Protein AF-A0A8C4YSE2-F1 (afdb_monomer)

Foldseek 3Di:
DDPDPDDDDPPPDDDPPPDDPQDPDLPDPPQDGDPCLLVLLLVLLVLLLVLLVLADPPQPVSVVVVVVSVVLNVLSVVCVVPPYQVVSCVVVVPGHSSVVSVVSVVSSVVSNVCSVVVPSDDDPDDDPPCPPDPPD

Secondary structure (DSSP, 8-state):
-----SS----------------S--SSTT-PPPSSHHHHHHHHHHHHHHHGGGS-TT-HHHHHHHHHHHHHHHHHHHTTT---HHHHHHHH-SS-HHHHHHHHHHHHHHHHHHHHH-TTSPPSSPPPTTTT----

Mean predicted aligned error: 10.64 Å

Structure (mmCIF, N/CA/C/O backbone):
data_AF-A0A8C4YSE2-F1
#
_entry.id   AF-A0A8C4YSE2-F1
#
loop_
_atom_site.group_PDB
_atom_site.id
_atom_site.type_symbol
_atom_site.label_atom_id
_atom_site.label_alt_id
_atom_site.label_comp_id
_atom_site.label_asym_id
_atom_site.label_entity_id
_atom_site.label_seq_id
_atom_site.pdbx_PDB_ins_code
_atom_site.Cartn_x
_atom_site.Cartn_y
_atom_site.Cartn_z
_atom_site.occupancy
_atom_site.B_iso_or_equiv
_atom_site.auth_seq_id
_atom_site.auth_comp_id
_atom_site.auth_asym_id
_atom_site.auth_atom_id
_atom_site.pdbx_PDB_model_num
ATOM 1 N N . MET A 1 1 ? -24.123 -47.399 21.109 1.00 42.50 1 MET A N 1
ATOM 2 C CA . MET A 1 1 ? -24.325 -46.416 20.019 1.00 42.50 1 MET A CA 1
ATOM 3 C C . MET A 1 1 ? -24.629 -45.075 20.659 1.00 42.50 1 MET A C 1
ATOM 5 O O . MET A 1 1 ? -25.309 -45.041 21.672 1.00 42.50 1 MET A O 1
ATOM 9 N N . ARG A 1 2 ? -23.963 -44.031 20.175 1.00 48.66 2 ARG A N 1
ATOM 10 C CA . ARG A 1 2 ? -23.553 -42.838 20.923 1.00 48.66 2 ARG A CA 1
ATOM 11 C C . ARG A 1 2 ? -24.734 -41.920 21.266 1.00 48.66 2 ARG A C 1
ATOM 13 O O . ARG A 1 2 ? -25.284 -41.274 20.385 1.00 48.66 2 ARG A O 1
ATOM 20 N N . ILE A 1 3 ? -25.064 -41.843 22.552 1.00 46.84 3 ILE A N 1
ATOM 21 C CA . ILE A 1 3 ? -25.900 -40.802 23.158 1.00 46.84 3 ILE A CA 1
ATOM 22 C C . ILE A 1 3 ? -24.942 -39.687 23.592 1.00 46.84 3 ILE A C 1
ATOM 24 O O . ILE A 1 3 ? -24.475 -39.737 24.713 1.00 46.84 3 ILE A O 1
ATOM 28 N N . PHE A 1 4 ? -24.552 -38.770 22.704 1.00 48.97 4 PHE A N 1
ATOM 29 C CA . PHE A 1 4 ? -23.823 -37.52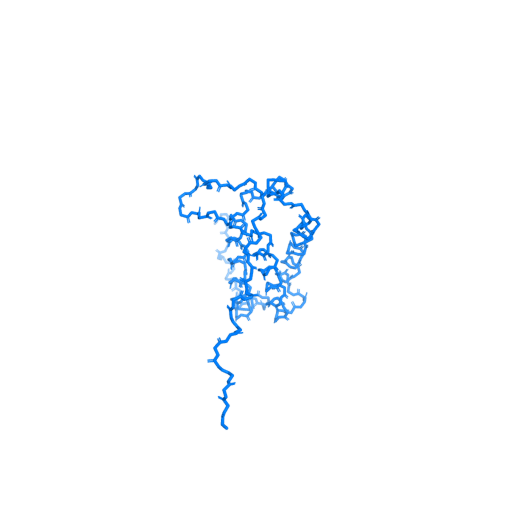6 23.041 1.00 48.97 4 PHE A CA 1
ATOM 30 C C . PHE A 1 4 ? -23.828 -36.598 21.819 1.00 48.97 4 PHE A C 1
ATOM 32 O O . PHE A 1 4 ? -22.810 -36.358 21.179 1.00 48.97 4 PHE A O 1
ATOM 39 N N . ALA A 1 5 ? -25.008 -36.126 21.435 1.00 52.75 5 ALA A N 1
ATOM 40 C CA . ALA A 1 5 ? -25.144 -35.124 20.386 1.00 52.75 5 ALA A CA 1
ATOM 41 C C . ALA A 1 5 ? -26.306 -34.206 20.746 1.00 52.75 5 ALA A C 1
ATOM 43 O O . ALA A 1 5 ? -27.339 -34.300 20.106 1.00 52.75 5 ALA A O 1
ATOM 44 N N . GLN A 1 6 ? -26.173 -33.424 21.828 1.00 48.38 6 GLN A N 1
ATOM 45 C CA . GLN A 1 6 ? -27.044 -32.268 22.083 1.00 48.38 6 GLN A CA 1
ATOM 46 C C . GLN A 1 6 ? -26.596 -31.403 23.286 1.00 48.38 6 GLN A C 1
ATOM 48 O O . GLN A 1 6 ? -27.448 -31.075 24.099 1.00 48.38 6 GLN A O 1
ATOM 53 N N . LEU A 1 7 ? -25.315 -31.033 23.476 1.00 41.75 7 LEU A N 1
ATOM 54 C CA . LEU A 1 7 ? -25.000 -29.971 24.463 1.00 41.75 7 LEU A CA 1
ATOM 55 C C . LEU A 1 7 ? -23.573 -29.384 24.390 1.00 41.75 7 LEU A C 1
ATOM 57 O O . LEU A 1 7 ? -22.850 -29.457 25.370 1.00 41.75 7 LEU A O 1
ATOM 61 N N . GLU A 1 8 ? -23.135 -28.781 23.277 1.00 47.59 8 GLU A N 1
ATOM 62 C CA . GLU A 1 8 ? -21.885 -27.985 23.320 1.00 47.59 8 GLU A CA 1
ATOM 63 C C . GLU A 1 8 ? -21.752 -26.957 22.180 1.00 47.59 8 GLU A C 1
ATOM 65 O O . GLU A 1 8 ? -20.824 -26.980 21.381 1.00 47.59 8 GLU A O 1
ATOM 70 N N . ALA A 1 9 ? -22.703 -26.023 22.078 1.00 40.62 9 ALA A N 1
ATOM 71 C CA . ALA A 1 9 ? -22.534 -24.838 21.221 1.00 40.62 9 ALA A CA 1
ATOM 72 C C . ALA A 1 9 ? -23.092 -23.541 21.837 1.00 40.62 9 ALA A C 1
ATOM 74 O O . ALA A 1 9 ? -23.295 -22.556 21.138 1.00 40.62 9 ALA A O 1
ATOM 75 N N . ALA A 1 10 ? -23.314 -23.516 23.156 1.00 39.84 10 ALA A N 1
ATOM 76 C CA . ALA A 1 10 ? -23.736 -22.320 23.893 1.00 39.84 10 ALA A CA 1
ATOM 77 C C . ALA A 1 10 ? -22.563 -21.621 24.615 1.00 39.84 10 ALA A C 1
ATOM 79 O O . ALA A 1 10 ? -22.773 -20.919 25.600 1.00 39.84 10 ALA A O 1
ATOM 80 N N . LEU A 1 11 ? -21.325 -21.820 24.139 1.00 38.97 11 LEU A N 1
ATOM 81 C CA . LEU A 1 11 ? -20.104 -21.284 24.756 1.00 38.97 11 LEU A CA 1
ATOM 82 C C . LEU A 1 11 ? -19.281 -20.366 23.833 1.00 38.97 11 LEU A C 1
ATOM 84 O O . LEU A 1 11 ? -18.088 -20.189 24.048 1.00 38.97 11 LEU A O 1
ATOM 88 N N . TYR A 1 12 ? -19.909 -19.719 22.848 1.00 41.31 12 TYR A N 1
ATOM 89 C CA . TYR A 1 12 ? -19.369 -18.475 22.277 1.00 41.31 12 TYR A CA 1
ATOM 90 C C . TYR A 1 12 ? -20.091 -17.296 22.918 1.00 41.31 12 TYR A C 1
ATOM 92 O O . TYR A 1 12 ? -20.961 -16.631 22.363 1.00 41.31 12 TYR A O 1
ATOM 100 N N . CYS A 1 13 ? -19.738 -17.165 24.190 1.00 32.34 13 CYS A N 1
ATOM 101 C CA . CYS A 1 13 ? -20.091 -16.133 25.133 1.00 32.34 13 CYS A CA 1
ATOM 102 C C . CYS A 1 13 ? -19.594 -14.760 24.641 1.00 32.34 13 CYS A C 1
ATOM 104 O O . CYS A 1 13 ? -18.407 -14.598 24.377 1.00 32.34 13 CYS A O 1
ATOM 106 N N . LEU A 1 14 ? -20.531 -13.806 24.584 1.00 35.91 14 LEU A N 1
ATOM 107 C CA . LEU A 1 14 ? -20.384 -12.344 24.651 1.00 35.91 14 LEU A CA 1
ATOM 108 C C . LEU A 1 14 ? -19.513 -11.638 23.589 1.00 35.91 14 LEU A C 1
ATOM 110 O O . LEU A 1 14 ? -18.286 -11.695 23.661 1.00 35.91 14 LEU A O 1
ATOM 114 N N . PRO A 1 15 ? -20.101 -10.801 22.703 1.00 41.09 15 PRO A N 1
ATOM 115 C CA . PRO A 1 15 ? -19.336 -9.689 22.164 1.00 41.09 15 PRO A CA 1
ATOM 116 C C . PRO A 1 15 ? -18.975 -8.771 23.337 1.00 41.09 15 PRO A C 1
ATOM 118 O O . PRO A 1 15 ? -19.841 -8.167 23.973 1.00 41.09 15 PRO A O 1
ATOM 121 N N . ALA A 1 16 ? -17.682 -8.705 23.650 1.00 43.66 16 ALA A N 1
ATOM 122 C CA . ALA A 1 16 ? -17.125 -7.683 24.516 1.00 43.66 16 ALA A CA 1
ATOM 123 C C . ALA A 1 16 ? -17.431 -6.319 23.884 1.00 43.66 16 ALA A C 1
ATOM 125 O O . ALA A 1 16 ? -16.778 -5.899 22.930 1.00 43.66 16 ALA A O 1
ATOM 126 N N . ALA A 1 17 ? -18.462 -5.645 24.389 1.00 44.06 17 ALA A N 1
ATOM 127 C CA . ALA A 1 17 ? -18.745 -4.261 24.059 1.00 44.06 17 ALA A CA 1
ATOM 128 C C . ALA A 1 17 ? -17.613 -3.399 24.636 1.00 44.06 17 ALA A C 1
ATOM 130 O O . ALA A 1 17 ? -17.652 -2.978 25.792 1.00 44.06 17 ALA A O 1
ATOM 131 N N . MET A 1 18 ? -16.570 -3.177 23.836 1.00 45.72 18 MET A N 1
ATOM 132 C CA . MET A 1 18 ? -15.541 -2.193 24.139 1.00 45.72 18 MET A CA 1
ATOM 133 C C . MET A 1 18 ? -16.166 -0.811 23.970 1.00 45.72 18 MET A C 1
ATOM 135 O O . MET A 1 18 ? -16.419 -0.348 22.861 1.00 45.72 18 MET A O 1
ATOM 139 N N . ALA A 1 19 ? -16.457 -0.183 25.108 1.00 41.41 19 ALA A N 1
ATOM 140 C CA . ALA A 1 19 ? -16.987 1.164 25.229 1.00 41.41 19 ALA A CA 1
ATOM 141 C C . ALA A 1 19 ? -15.956 2.207 24.752 1.00 41.41 19 ALA A C 1
ATOM 143 O O . ALA A 1 19 ? -15.285 2.859 25.548 1.00 41.41 19 ALA A O 1
ATOM 144 N N . GLY A 1 20 ? -15.822 2.350 23.436 1.00 51.50 20 GLY A N 1
ATOM 145 C CA . GLY A 1 20 ? -15.354 3.570 22.785 1.00 51.50 20 GLY A CA 1
ATOM 146 C C . GLY A 1 20 ? -16.565 4.390 22.344 1.00 51.50 20 GLY A C 1
ATOM 147 O O . GLY A 1 20 ? -17.627 3.830 22.070 1.00 51.50 20 GLY A O 1
ATOM 148 N N . ALA A 1 21 ? -16.449 5.716 22.292 1.00 55.66 21 ALA A N 1
ATOM 149 C CA . ALA A 1 21 ? -17.501 6.550 21.723 1.00 55.66 21 ALA A CA 1
ATOM 150 C C . ALA A 1 21 ? -17.738 6.134 20.258 1.00 55.66 21 ALA A C 1
ATOM 152 O O . ALA A 1 21 ? -16.925 6.434 19.387 1.00 55.66 21 ALA A O 1
ATOM 153 N N . LEU A 1 22 ? -18.828 5.406 19.997 1.00 63.50 22 LEU A N 1
ATOM 154 C CA . LEU A 1 22 ? -19.183 4.964 18.651 1.00 63.50 22 LEU A CA 1
ATOM 155 C C . LEU A 1 22 ? -19.546 6.190 17.813 1.00 63.50 22 LEU A C 1
ATOM 157 O O . LEU A 1 22 ? -20.509 6.910 18.101 1.00 63.50 22 LEU A O 1
ATOM 161 N N . LYS A 1 23 ? -18.751 6.435 16.775 1.00 71.31 23 LYS A N 1
ATOM 162 C CA . LYS A 1 23 ? -19.001 7.473 15.778 1.00 71.31 23 LYS A CA 1
ATOM 163 C C . LYS A 1 23 ? -20.354 7.179 15.117 1.00 71.31 23 LYS A C 1
ATOM 165 O O . LYS A 1 23 ? -20.577 6.086 14.613 1.00 71.31 23 LYS A O 1
ATOM 170 N N . LYS A 1 24 ? -21.295 8.130 15.165 1.00 78.44 24 LYS A N 1
ATOM 171 C CA . LYS A 1 24 ? -22.660 7.922 14.631 1.00 78.44 24 LYS A CA 1
ATOM 172 C C . LYS A 1 24 ? -22.709 7.972 13.103 1.00 78.44 24 LYS A C 1
ATOM 174 O O . LYS A 1 24 ? -23.551 7.331 12.489 1.00 78.44 24 LYS A O 1
ATOM 179 N N . THR A 1 25 ? -21.848 8.786 12.504 1.00 81.94 25 THR A N 1
ATOM 180 C CA . THR A 1 25 ? -21.719 8.980 11.058 1.00 81.94 25 THR A CA 1
ATOM 181 C C . THR A 1 25 ? -20.342 9.565 10.760 1.00 81.94 25 THR A C 1
ATOM 183 O O . THR A 1 25 ? -19.776 10.274 11.594 1.00 81.94 25 THR A O 1
ATOM 186 N N . THR A 1 26 ? -19.807 9.273 9.580 1.00 82.69 26 THR A N 1
ATOM 187 C CA . THR A 1 26 ? -18.579 9.877 9.040 1.00 82.69 26 THR A CA 1
ATOM 188 C C . THR A 1 26 ? -18.830 11.257 8.423 1.00 82.69 26 THR A C 1
ATOM 190 O O . THR A 1 26 ? -17.892 11.984 8.113 1.00 82.69 26 THR A O 1
ATOM 193 N N . GLY A 1 27 ? -20.095 11.639 8.205 1.00 86.12 27 GLY A N 1
ATOM 194 C CA . GLY A 1 27 ? -20.452 12.877 7.505 1.00 86.12 27 GLY A CA 1
ATOM 195 C C . GLY A 1 27 ? -20.131 12.869 6.004 1.00 86.12 27 GLY A C 1
ATOM 196 O O . GLY A 1 27 ? -20.370 13.871 5.335 1.00 86.12 27 GLY A O 1
ATOM 197 N N . LEU A 1 28 ? -19.634 11.748 5.469 1.00 87.25 28 LEU A N 1
ATOM 198 C CA . LEU A 1 28 ? -19.312 11.555 4.058 1.00 87.25 28 LEU A CA 1
ATOM 199 C C . LEU A 1 28 ? -20.284 10.549 3.434 1.00 87.25 28 LEU A C 1
ATOM 201 O O . LEU A 1 28 ? -20.560 9.484 3.989 1.00 87.25 28 LEU A O 1
ATOM 205 N N . VAL A 1 29 ? -20.823 10.886 2.262 1.00 86.69 29 VAL A N 1
ATOM 206 C CA . VAL A 1 29 ? -21.764 10.013 1.549 1.00 86.69 29 VAL A CA 1
ATOM 207 C C . VAL A 1 29 ? -21.034 8.765 1.054 1.00 86.69 29 VAL A C 1
ATOM 209 O O . VAL A 1 29 ? -19.976 8.863 0.443 1.00 86.69 29 VAL A O 1
ATOM 212 N N . GLY A 1 30 ? -21.616 7.590 1.300 1.00 87.56 30 GLY A N 1
ATOM 213 C CA . GLY A 1 30 ? -21.057 6.309 0.857 1.00 87.56 30 GLY A CA 1
ATOM 214 C C . GLY A 1 30 ? -19.924 5.756 1.730 1.00 87.56 30 GLY A C 1
ATOM 215 O O . GLY A 1 30 ? -19.427 4.676 1.426 1.00 87.56 30 GLY A O 1
ATOM 216 N N . LEU A 1 31 ? -19.548 6.439 2.820 1.00 88.81 31 LEU A N 1
ATOM 217 C CA . LEU A 1 31 ? -18.519 5.980 3.756 1.00 88.81 31 LEU A CA 1
ATOM 218 C C . LEU A 1 31 ? -19.144 5.513 5.076 1.00 88.81 31 LEU A C 1
ATOM 220 O O . LEU A 1 31 ? -19.481 6.322 5.942 1.00 88.81 31 LEU A O 1
ATOM 224 N N . ALA A 1 32 ? -19.307 4.200 5.230 1.00 87.88 32 ALA A N 1
ATOM 225 C CA . ALA A 1 32 ? -19.826 3.610 6.461 1.00 87.88 32 ALA A CA 1
ATOM 226 C C . ALA A 1 32 ? -18.803 3.703 7.607 1.00 87.88 32 ALA A C 1
ATOM 228 O O . ALA A 1 32 ? -17.599 3.612 7.379 1.00 87.88 32 ALA A O 1
ATOM 229 N N . VAL A 1 33 ? -19.293 3.859 8.840 1.00 87.31 33 VAL A N 1
ATOM 230 C CA . VAL A 1 33 ? -18.450 3.865 10.045 1.00 87.31 33 VAL A CA 1
ATOM 231 C C . VAL A 1 33 ? -17.862 2.471 10.265 1.00 87.31 33 VAL A C 1
ATOM 233 O O . VAL A 1 33 ? -18.584 1.475 10.209 1.00 87.31 33 VAL A O 1
ATOM 236 N N . ALA A 1 34 ? -16.562 2.402 10.550 1.00 85.69 34 ALA A N 1
ATOM 237 C CA . ALA A 1 34 ? -15.892 1.146 10.862 1.00 85.69 34 ALA A CA 1
ATOM 238 C C . ALA A 1 34 ? -16.022 0.809 12.358 1.00 85.69 34 ALA A C 1
ATOM 240 O O . ALA A 1 34 ? -15.668 1.616 13.212 1.00 85.69 34 ALA A O 1
ATOM 241 N N . GLU A 1 35 ? -16.476 -0.406 12.685 1.00 82.50 35 GLU A N 1
ATOM 242 C CA . GLU A 1 35 ? -16.628 -0.847 14.084 1.00 82.50 35 GLU A CA 1
ATOM 243 C C . GLU A 1 35 ? -15.280 -1.080 14.783 1.00 82.50 35 GLU A C 1
ATOM 245 O O . GLU A 1 35 ? -15.088 -0.671 15.923 1.00 82.50 35 GLU A O 1
ATOM 250 N N . ASN A 1 36 ? -14.329 -1.725 14.096 1.00 86.06 36 ASN A N 1
ATOM 251 C CA . ASN A 1 36 ? -13.017 -2.093 14.642 1.00 86.06 36 ASN A CA 1
ATOM 252 C C . ASN A 1 36 ? -11.875 -1.644 13.708 1.00 86.06 36 ASN A C 1
ATOM 254 O O . ASN A 1 36 ? -11.188 -2.483 13.113 1.00 86.06 36 ASN A O 1
ATOM 258 N N . PRO A 1 37 ? -11.652 -0.325 13.548 1.00 87.44 37 PRO A N 1
ATOM 259 C CA . PRO A 1 37 ? -10.728 0.203 12.545 1.00 87.44 37 PRO A CA 1
ATOM 260 C C . PRO A 1 37 ? -9.267 -0.207 12.784 1.00 87.44 37 PRO A C 1
ATOM 262 O O . PRO A 1 37 ? -8.534 -0.452 11.828 1.00 87.44 37 PRO A O 1
ATOM 265 N N . HIS A 1 38 ? -8.837 -0.341 14.044 1.00 88.56 38 HIS A N 1
ATOM 266 C CA . HIS A 1 38 ? -7.454 -0.710 14.381 1.00 88.56 38 HIS A CA 1
ATOM 267 C C . HIS A 1 38 ? -7.110 -2.126 13.902 1.00 88.56 38 HIS A C 1
ATOM 269 O O . HIS A 1 38 ? -6.065 -2.343 13.284 1.00 88.56 38 HIS A O 1
ATOM 275 N N . GLU A 1 39 ? -8.004 -3.083 14.160 1.00 89.19 39 GLU A N 1
ATOM 276 C CA . GLU A 1 39 ? -7.808 -4.472 13.747 1.00 89.19 39 GLU A CA 1
ATOM 277 C C . GLU A 1 39 ? -7.861 -4.604 12.227 1.00 89.19 39 GLU A C 1
ATOM 279 O O . GLU A 1 39 ? -7.010 -5.261 11.625 1.00 89.19 39 GLU A O 1
ATOM 284 N N . HIS A 1 40 ? -8.804 -3.902 11.596 1.00 91.50 40 HIS A N 1
ATOM 285 C CA . HIS A 1 40 ? -8.921 -3.871 10.145 1.00 91.50 40 HIS A CA 1
ATOM 286 C C . HIS A 1 40 ? -7.620 -3.360 9.497 1.00 91.50 40 HIS A C 1
ATOM 288 O O . HIS A 1 40 ? -7.045 -4.031 8.636 1.00 91.50 40 HIS A O 1
ATOM 294 N N . LEU A 1 41 ? -7.095 -2.219 9.955 1.00 92.62 41 LEU A N 1
ATOM 295 C CA . LEU A 1 41 ? -5.841 -1.656 9.446 1.00 92.62 41 LEU A CA 1
ATOM 296 C C . LEU A 1 41 ? -4.645 -2.581 9.677 1.00 92.62 41 LEU A C 1
ATOM 298 O O . LEU A 1 41 ? -3.799 -2.724 8.795 1.00 92.62 41 LEU A O 1
ATOM 302 N N . ARG A 1 42 ? -4.575 -3.259 10.829 1.00 92.69 42 ARG A N 1
ATOM 303 C CA . ARG A 1 42 ? -3.519 -4.241 11.110 1.00 92.69 42 ARG A CA 1
ATOM 304 C C . ARG A 1 42 ? -3.530 -5.388 10.099 1.00 92.69 42 ARG A C 1
ATOM 306 O O . ARG A 1 42 ? -2.474 -5.771 9.587 1.00 92.69 42 ARG A O 1
ATOM 313 N N . ILE A 1 43 ? -4.709 -5.908 9.775 1.00 94.44 43 ILE A N 1
ATOM 314 C CA . ILE A 1 43 ? -4.871 -6.965 8.772 1.00 94.44 43 ILE A CA 1
ATOM 315 C C . ILE A 1 43 ? -4.497 -6.453 7.373 1.00 94.44 43 ILE A C 1
ATOM 317 O O . ILE A 1 43 ? -3.823 -7.158 6.624 1.00 94.44 43 ILE A O 1
ATOM 321 N N . LEU A 1 44 ? -4.889 -5.231 7.003 1.00 96.00 44 LEU A N 1
ATOM 322 C 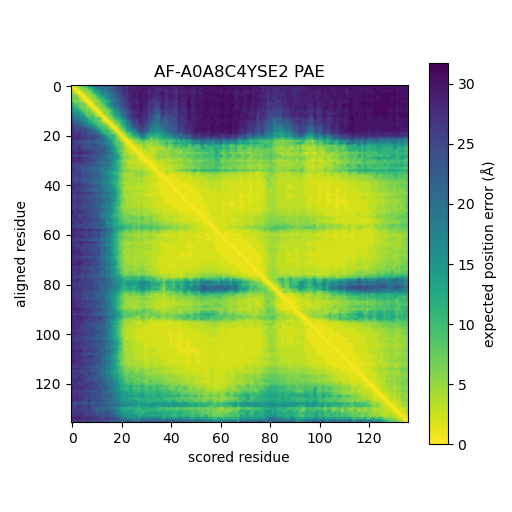CA . LEU A 1 44 ? -4.548 -4.671 5.692 1.00 96.00 44 LEU A CA 1
ATOM 323 C C . LEU A 1 44 ? -3.045 -4.435 5.540 1.00 96.00 44 LEU A C 1
ATOM 325 O O . LEU A 1 44 ? -2.458 -4.906 4.570 1.00 96.00 44 LEU A O 1
ATOM 329 N N . TYR A 1 45 ? -2.394 -3.788 6.507 1.00 96.25 45 TYR A N 1
ATOM 330 C CA . TYR A 1 45 ? -0.958 -3.515 6.422 1.00 96.25 45 TYR A CA 1
ATOM 331 C C . TYR A 1 45 ? -0.115 -4.792 6.394 1.00 96.25 45 TYR A C 1
ATOM 333 O O . TYR A 1 45 ? 0.843 -4.873 5.628 1.00 96.25 45 TYR A O 1
ATOM 341 N N . THR A 1 46 ? -0.491 -5.825 7.154 1.00 96.50 46 THR A N 1
ATOM 342 C CA . THR A 1 46 ? 0.194 -7.128 7.080 1.00 96.50 46 THR A CA 1
ATOM 343 C C . THR A 1 46 ? 0.030 -7.789 5.711 1.00 96.50 46 THR A C 1
ATOM 345 O O . THR A 1 46 ? 1.008 -8.299 5.165 1.00 96.50 46 THR A O 1
ATOM 348 N N . LYS A 1 47 ? -1.163 -7.717 5.105 1.00 97.25 47 LYS A N 1
ATOM 349 C CA . LYS A 1 47 ? -1.398 -8.195 3.732 1.00 97.25 47 LYS A CA 1
ATOM 350 C C . LYS A 1 47 ? -0.604 -7.404 2.690 1.00 97.25 47 LYS A C 1
ATOM 352 O O . LYS A 1 47 ? -0.089 -8.014 1.757 1.00 97.25 47 LYS A O 1
ATOM 357 N N . ILE A 1 48 ? -0.487 -6.083 2.841 1.00 97.12 48 ILE A N 1
ATOM 358 C CA . ILE A 1 48 ? 0.307 -5.237 1.935 1.00 97.12 48 ILE A CA 1
ATOM 359 C C . ILE A 1 48 ? 1.783 -5.629 2.020 1.00 97.12 48 ILE A C 1
ATOM 361 O O . ILE A 1 48 ? 2.393 -5.914 0.995 1.00 97.12 48 ILE A O 1
ATOM 365 N N . LEU A 1 49 ? 2.346 -5.733 3.229 1.00 96.62 49 LEU A N 1
ATOM 366 C CA . LEU A 1 49 ? 3.743 -6.145 3.421 1.00 96.62 49 LEU A CA 1
ATOM 367 C C . LEU A 1 49 ? 4.035 -7.547 2.865 1.00 96.62 49 LEU A C 1
ATOM 369 O O . LEU A 1 49 ? 5.146 -7.790 2.394 1.00 96.62 49 LEU A O 1
ATOM 373 N N . ALA A 1 50 ? 3.053 -8.453 2.904 1.00 96.94 50 ALA A N 1
ATOM 374 C CA . ALA A 1 50 ? 3.153 -9.764 2.271 1.00 96.94 50 ALA A CA 1
ATOM 375 C C . ALA A 1 50 ? 3.152 -9.660 0.736 1.00 96.94 50 ALA A C 1
ATOM 377 O O . ALA A 1 50 ? 4.021 -10.242 0.099 1.00 96.94 50 ALA A O 1
ATOM 378 N N . ALA A 1 51 ? 2.243 -8.876 0.147 1.00 95.25 51 ALA A N 1
ATOM 379 C CA . ALA A 1 51 ? 2.184 -8.667 -1.305 1.00 95.25 51 ALA A CA 1
ATOM 380 C C . ALA A 1 51 ? 3.449 -7.986 -1.860 1.00 95.25 51 ALA A C 1
ATOM 382 O O . ALA A 1 51 ? 3.887 -8.287 -2.966 1.00 95.25 51 ALA A O 1
ATOM 383 N N . LEU A 1 52 ? 4.077 -7.099 -1.083 1.00 95.50 52 LEU A N 1
ATOM 384 C CA . LEU A 1 52 ? 5.337 -6.456 -1.467 1.00 95.50 52 LEU A CA 1
ATOM 385 C C . LEU A 1 52 ? 6.530 -7.427 -1.505 1.00 95.50 52 LEU A C 1
ATOM 387 O O . LEU A 1 52 ? 7.555 -7.080 -2.088 1.00 95.50 52 LEU A O 1
ATOM 391 N N . GLN A 1 53 ? 6.429 -8.634 -0.927 1.00 95.19 53 GLN A N 1
ATOM 392 C CA . GLN A 1 53 ? 7.516 -9.619 -1.007 1.00 95.19 53 GLN A CA 1
ATOM 393 C C . GLN A 1 53 ? 7.750 -10.135 -2.429 1.00 95.19 53 GLN A C 1
ATOM 395 O O . GLN A 1 53 ? 8.889 -10.477 -2.744 1.00 95.19 53 GLN A O 1
ATOM 400 N N . ASP A 1 54 ? 6.718 -10.123 -3.277 1.00 93.56 54 ASP A N 1
ATOM 401 C CA . ASP A 1 54 ? 6.791 -10.568 -4.675 1.00 93.56 54 ASP A CA 1
ATOM 402 C C . ASP A 1 54 ? 7.524 -9.560 -5.585 1.00 93.56 54 ASP A C 1
ATOM 404 O O . ASP A 1 54 ? 7.937 -9.893 -6.696 1.00 93.56 54 ASP A O 1
ATOM 408 N N . ILE A 1 55 ? 7.700 -8.318 -5.122 1.00 94.75 55 ILE A N 1
ATOM 409 C CA . ILE A 1 55 ? 8.362 -7.222 -5.844 1.00 94.75 55 ILE A CA 1
ATOM 410 C C . ILE A 1 55 ? 9.845 -7.191 -5.446 1.00 94.75 55 ILE A C 1
ATOM 412 O O . ILE A 1 55 ? 10.149 -7.363 -4.267 1.00 94.75 55 ILE A O 1
ATOM 416 N N . PRO A 1 56 ? 10.810 -6.957 -6.349 1.00 96.06 56 PRO A N 1
ATOM 417 C CA . PRO A 1 56 ? 12.223 -6.973 -5.976 1.00 96.06 56 PRO A CA 1
ATOM 418 C C . PRO A 1 56 ? 12.610 -5.76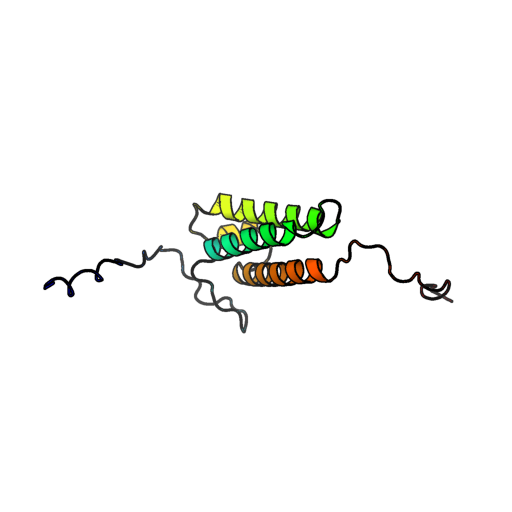1 -5.096 1.00 96.06 56 PRO A C 1
ATOM 420 O O . PRO A 1 56 ? 11.972 -4.708 -5.129 1.00 96.06 56 PRO A O 1
ATOM 423 N N . LYS A 1 57 ? 13.622 -5.930 -4.229 1.00 94.81 57 LYS A N 1
ATOM 424 C CA . LYS A 1 57 ? 13.998 -4.961 -3.164 1.00 94.81 57 LYS A CA 1
ATOM 425 C C . LYS A 1 57 ? 14.608 -3.656 -3.680 1.00 94.81 57 LYS A C 1
ATOM 427 O O . LYS A 1 57 ? 14.618 -2.660 -2.964 1.00 94.81 57 LYS A O 1
ATOM 432 N N . ASP A 1 58 ? 15.156 -3.688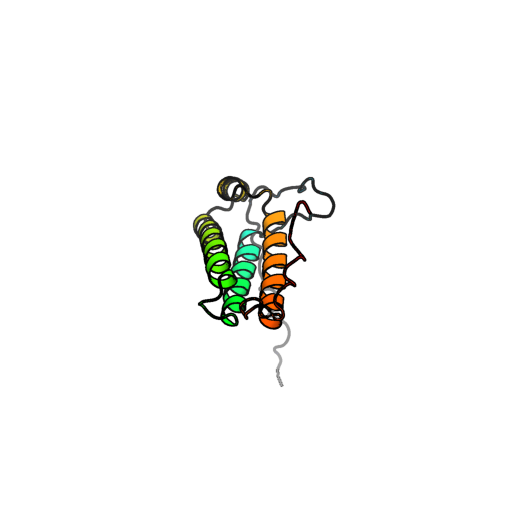 -4.882 1.00 93.69 58 ASP A N 1
ATOM 433 C CA . ASP A 1 58 ? 15.735 -2.550 -5.591 1.00 93.69 58 ASP A CA 1
ATOM 434 C C . ASP A 1 58 ? 14.668 -1.651 -6.231 1.00 93.69 58 ASP A C 1
ATOM 436 O O . ASP A 1 58 ? 14.926 -0.468 -6.454 1.00 93.69 58 ASP A O 1
ATOM 440 N N . ALA A 1 59 ? 13.456 -2.169 -6.465 1.00 94.50 59 ALA A N 1
ATOM 441 C CA . ALA A 1 59 ? 12.359 -1.385 -7.012 1.00 94.50 59 ALA A CA 1
ATOM 442 C C . ALA A 1 59 ? 12.019 -0.199 -6.094 1.00 94.50 59 ALA A C 1
ATOM 444 O O . ALA A 1 59 ? 11.661 -0.366 -4.922 1.00 94.50 59 ALA A O 1
ATOM 445 N N . ALA A 1 60 ? 12.054 1.011 -6.660 1.00 95.19 60 ALA A N 1
ATOM 446 C CA . ALA A 1 60 ? 11.736 2.245 -5.944 1.00 95.19 60 ALA A CA 1
ATOM 447 C C . ALA A 1 60 ? 10.360 2.180 -5.258 1.00 95.19 60 ALA A C 1
ATOM 449 O O . ALA A 1 60 ? 10.239 2.554 -4.092 1.00 95.19 60 ALA A O 1
ATOM 450 N N . TYR A 1 61 ? 9.348 1.636 -5.947 1.00 95.75 61 TYR A N 1
ATOM 451 C CA . TYR A 1 61 ? 8.001 1.460 -5.395 1.00 95.75 61 TYR A CA 1
ATOM 452 C C . TYR A 1 61 ? 8.019 0.657 -4.089 1.00 95.75 61 TYR A C 1
ATOM 454 O O . TYR A 1 61 ? 7.515 1.132 -3.076 1.00 95.75 61 TYR A O 1
ATOM 462 N N . ARG A 1 62 ? 8.681 -0.510 -4.067 1.00 96.75 62 ARG A N 1
ATOM 463 C CA . ARG A 1 62 ? 8.761 -1.348 -2.863 1.00 96.75 62 ARG A CA 1
ATOM 464 C C . ARG A 1 62 ? 9.396 -0.591 -1.701 1.00 96.75 62 ARG A C 1
ATOM 466 O O . ARG A 1 62 ? 8.827 -0.575 -0.615 1.00 96.75 62 ARG A O 1
ATOM 473 N N . LYS A 1 63 ? 10.530 0.075 -1.934 1.00 96.31 63 LYS A N 1
ATOM 474 C CA . LYS A 1 63 ? 11.259 0.815 -0.893 1.00 96.31 63 LYS A CA 1
ATOM 475 C C . LYS A 1 63 ? 10.391 1.885 -0.224 1.00 96.31 63 LYS A C 1
ATOM 477 O O . LYS A 1 63 ? 10.341 1.957 1.004 1.00 96.31 63 LYS A O 1
ATOM 482 N N . TYR A 1 64 ? 9.710 2.712 -1.017 1.00 96.75 64 TYR A N 1
ATOM 483 C CA . TYR A 1 64 ? 8.903 3.810 -0.482 1.00 96.75 64 TYR A CA 1
ATOM 484 C C . TYR A 1 64 ? 7.591 3.321 0.134 1.00 96.75 64 TYR A C 1
ATOM 486 O O . TYR A 1 64 ? 7.221 3.779 1.216 1.00 96.75 64 TYR A O 1
ATOM 494 N N . THR A 1 65 ? 6.919 2.350 -0.488 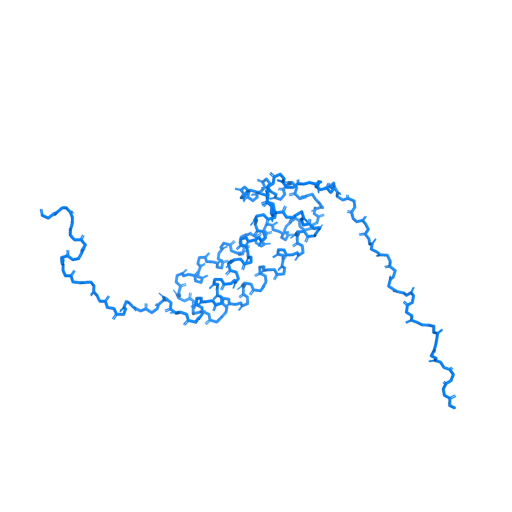1.00 96.38 65 THR A N 1
ATOM 495 C CA . THR A 1 65 ? 5.680 1.791 0.062 1.00 96.38 65 THR A CA 1
ATOM 496 C C . THR A 1 65 ? 5.942 1.043 1.368 1.00 96.38 65 THR A C 1
ATOM 498 O O . THR A 1 65 ? 5.200 1.240 2.329 1.00 96.38 65 THR A O 1
ATOM 501 N N . GLU A 1 66 ? 7.023 0.258 1.474 1.00 96.25 66 GLU A N 1
ATOM 502 C CA . GLU A 1 66 ? 7.410 -0.387 2.737 1.00 96.25 66 GLU A CA 1
ATOM 503 C C . GLU A 1 66 ? 7.685 0.648 3.836 1.00 96.25 66 GLU A C 1
ATOM 505 O O . GLU A 1 66 ? 7.258 0.448 4.973 1.00 96.25 66 GLU A O 1
ATOM 510 N N . GLN A 1 67 ? 8.353 1.763 3.525 1.00 96.50 67 GLN A N 1
ATOM 511 C CA . GLN A 1 67 ? 8.603 2.828 4.499 1.00 96.50 67 GLN A CA 1
ATOM 512 C C . GLN A 1 67 ? 7.291 3.428 5.026 1.00 96.50 67 GLN A C 1
ATOM 514 O O . GLN A 1 67 ? 7.079 3.463 6.239 1.00 96.50 67 GLN A O 1
ATOM 519 N N . ILE A 1 68 ? 6.394 3.841 4.124 1.00 94.81 68 ILE A N 1
ATOM 520 C CA . ILE A 1 68 ? 5.114 4.472 4.478 1.00 94.81 68 ILE A CA 1
ATOM 521 C C . ILE A 1 68 ? 4.227 3.498 5.262 1.00 94.81 68 ILE A C 1
ATOM 523 O O . ILE A 1 68 ? 3.650 3.859 6.291 1.00 94.81 68 ILE A O 1
ATOM 527 N N . VAL A 1 69 ? 4.124 2.250 4.798 1.00 95.88 69 VAL A N 1
ATOM 528 C CA . VAL A 1 69 ? 3.309 1.219 5.449 1.00 95.88 69 VAL A CA 1
ATOM 529 C C . VAL A 1 69 ? 3.860 0.892 6.830 1.00 95.88 69 VAL A C 1
ATOM 531 O O . VAL A 1 69 ? 3.079 0.826 7.773 1.00 95.88 69 VAL A O 1
ATOM 534 N N . ASN A 1 70 ? 5.176 0.738 6.995 1.00 95.81 70 ASN A N 1
ATOM 535 C CA . ASN A 1 70 ? 5.766 0.462 8.306 1.00 95.81 70 ASN A CA 1
ATOM 536 C C . ASN A 1 70 ? 5.586 1.629 9.280 1.00 95.81 70 ASN A C 1
ATOM 538 O O . ASN A 1 70 ? 5.261 1.398 10.444 1.00 95.81 70 ASN A O 1
ATOM 542 N N . GLU A 1 71 ? 5.746 2.871 8.824 1.00 94.12 71 GLU A N 1
ATOM 543 C CA . GLU A 1 71 ? 5.502 4.058 9.644 1.00 94.12 71 GLU A CA 1
ATOM 544 C C . GLU A 1 71 ? 4.053 4.093 10.151 1.00 94.12 71 GLU A C 1
ATOM 546 O O . GLU A 1 71 ? 3.813 4.126 11.363 1.00 94.12 71 GLU A O 1
ATOM 551 N N . ARG A 1 72 ? 3.080 3.977 9.239 1.00 92.25 72 ARG A N 1
ATOM 552 C CA . ARG A 1 72 ? 1.650 3.951 9.585 1.00 92.25 72 ARG A CA 1
ATOM 553 C C . ARG A 1 72 ? 1.300 2.752 10.460 1.00 92.25 72 ARG A C 1
ATOM 555 O O . ARG A 1 72 ? 0.560 2.883 11.433 1.00 92.25 72 ARG A O 1
ATOM 562 N N . PHE A 1 73 ? 1.867 1.587 10.165 1.00 93.50 73 PHE A N 1
ATOM 563 C CA . PHE A 1 73 ? 1.626 0.374 10.933 1.00 93.50 73 PHE A CA 1
ATOM 564 C C . PHE A 1 73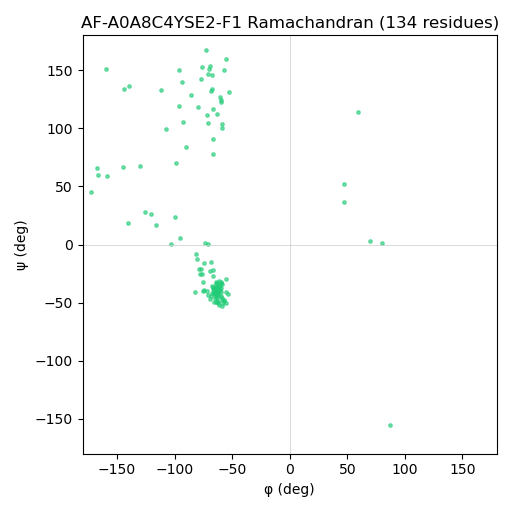 ? 2.167 0.483 12.360 1.00 93.50 73 PHE A C 1
ATOM 566 O O . PHE A 1 73 ? 1.507 0.050 13.304 1.00 93.50 73 PHE A O 1
ATOM 573 N N . ASN A 1 74 ? 3.325 1.117 12.546 1.00 92.06 74 ASN A N 1
ATOM 574 C CA . ASN A 1 74 ? 3.876 1.401 13.868 1.00 92.06 74 ASN A CA 1
ATOM 575 C C . ASN A 1 74 ? 2.993 2.387 14.641 1.00 92.06 74 ASN A C 1
ATOM 577 O O . ASN A 1 74 ? 2.740 2.173 15.827 1.00 92.06 74 ASN A O 1
ATOM 581 N N . MET A 1 75 ? 2.449 3.416 13.984 1.00 88.69 75 MET A N 1
ATOM 582 C CA . MET A 1 75 ? 1.477 4.316 14.616 1.00 88.69 75 MET A CA 1
ATOM 583 C C . MET A 1 75 ? 0.236 3.553 15.101 1.00 88.69 75 MET A C 1
ATOM 585 O O . MET A 1 75 ? -0.147 3.708 16.260 1.00 88.69 75 MET A O 1
ATOM 589 N N . VAL A 1 76 ? -0.324 2.661 14.276 1.00 87.94 76 VAL A N 1
ATOM 590 C CA . VAL A 1 76 ? -1.470 1.813 14.656 1.00 87.94 76 VAL A CA 1
ATOM 591 C C . VAL A 1 76 ? -1.118 0.869 15.814 1.00 87.94 76 VAL A C 1
ATOM 593 O O . VAL A 1 76 ? -1.889 0.755 16.765 1.00 87.94 76 VAL A O 1
ATOM 596 N N . LYS A 1 77 ? 0.066 0.238 15.800 1.00 86.88 77 LYS A N 1
ATOM 597 C CA . LYS A 1 77 ? 0.531 -0.645 16.888 1.00 86.88 77 LYS A CA 1
ATOM 598 C C . LYS A 1 77 ? 0.717 0.089 18.211 1.00 86.88 77 LYS A C 1
ATOM 600 O O . LYS A 1 77 ? 0.229 -0.375 19.234 1.00 86.88 77 LYS A O 1
ATOM 605 N N . THR A 1 78 ? 1.404 1.232 18.196 1.00 82.62 78 THR A N 1
ATOM 606 C CA . THR A 1 78 ? 1.659 2.020 19.419 1.00 82.62 78 THR A CA 1
ATOM 607 C C . THR A 1 78 ? 0.366 2.472 20.092 1.00 82.62 78 THR A C 1
ATOM 609 O O . THR A 1 78 ? 0.296 2.511 21.314 1.00 82.62 78 THR A O 1
ATOM 612 N N . ASN A 1 79 ? -0.672 2.737 19.298 1.00 70.31 79 ASN A N 1
ATOM 613 C CA . ASN A 1 79 ? -1.978 3.168 19.779 1.00 70.31 79 ASN A CA 1
ATOM 614 C C . ASN A 1 79 ? -2.977 2.006 19.937 1.00 70.31 79 ASN A C 1
ATOM 616 O O . ASN A 1 79 ? -4.134 2.249 20.251 1.00 70.31 79 ASN A O 1
ATOM 620 N N . SER A 1 80 ? -2.563 0.745 19.748 1.00 61.59 80 SER A N 1
ATOM 621 C CA . SER A 1 80 ? -3.460 -0.417 19.881 1.00 61.59 80 SER A CA 1
ATOM 622 C C . SER A 1 80 ? -3.950 -0.631 21.319 1.00 61.59 80 SER A C 1
ATOM 624 O O . SER A 1 80 ? -4.997 -1.238 21.519 1.00 61.59 80 SER A O 1
ATOM 626 N N . GLN A 1 81 ? -3.223 -0.107 22.313 1.00 60.03 81 GLN A N 1
ATOM 627 C CA . GLN A 1 81 ? -3.650 -0.083 23.715 1.00 60.03 81 GLN A CA 1
ATOM 628 C C . GLN A 1 81 ? -4.703 1.002 23.999 1.00 60.03 81 GLN A C 1
ATOM 630 O O . GLN A 1 81 ? -5.408 0.914 25.003 1.00 60.03 81 GLN A O 1
ATOM 635 N N . GLU A 1 82 ? -4.803 2.034 23.153 1.00 62.75 82 GLU A N 1
ATOM 636 C CA . GLU A 1 82 ? -5.747 3.131 23.342 1.00 62.75 82 GLU A CA 1
ATOM 637 C C . GLU A 1 82 ? -7.022 2.883 22.520 1.00 62.75 82 GLU A C 1
ATOM 639 O O . GLU A 1 82 ? -6.966 2.843 21.292 1.00 62.75 82 GLU A O 1
ATOM 644 N N . PRO A 1 83 ? -8.204 2.775 23.152 1.00 65.69 83 PRO A N 1
ATOM 645 C CA . PRO A 1 83 ? -9.464 2.566 22.436 1.00 65.69 83 PRO A CA 1
ATOM 646 C C . PRO A 1 83 ? -9.962 3.827 21.706 1.00 65.69 83 PRO A C 1
ATOM 648 O O . PRO A 1 83 ? -11.044 3.814 21.122 1.00 65.69 83 PRO A O 1
ATOM 651 N N . ASN A 1 84 ? -9.223 4.941 21.767 1.00 76.69 84 ASN A N 1
ATOM 652 C CA . ASN A 1 84 ? -9.671 6.214 21.218 1.00 76.69 84 ASN A CA 1
ATOM 653 C C . ASN A 1 84 ? -9.186 6.415 19.774 1.00 76.69 84 ASN A C 1
ATOM 655 O O . ASN A 1 84 ? -8.031 6.766 19.532 1.00 76.69 84 ASN A O 1
ATOM 659 N N . VAL A 1 85 ? -10.120 6.266 18.835 1.00 79.69 85 VAL A N 1
ATOM 660 C CA . VAL A 1 85 ? -9.919 6.481 17.395 1.00 79.69 85 VAL A CA 1
ATOM 661 C C . VAL A 1 85 ? -9.521 7.927 17.070 1.00 79.69 85 VAL A C 1
ATOM 663 O O . VAL A 1 85 ? -8.676 8.138 16.205 1.00 79.69 85 VAL A O 1
ATOM 666 N N . GLN A 1 86 ? -10.042 8.926 17.791 1.00 82.56 86 GLN A N 1
ATOM 667 C CA . GLN A 1 86 ? -9.790 10.345 17.484 1.00 82.56 86 GLN A CA 1
ATOM 668 C C . GLN A 1 86 ? -8.312 10.711 17.622 1.00 82.56 86 GLN A C 1
ATOM 670 O O . GLN A 1 86 ? -7.735 11.360 16.759 1.00 82.56 86 GLN A O 1
ATOM 675 N N . LYS A 1 87 ? -7.653 10.212 18.671 1.00 83.12 87 LYS A N 1
ATOM 676 C CA . LYS A 1 87 ? -6.216 10.444 18.860 1.00 83.12 87 LYS A CA 1
ATOM 677 C C . LYS A 1 87 ? -5.375 9.809 17.753 1.00 83.12 87 LYS A C 1
ATOM 679 O O . LYS A 1 87 ? -4.299 10.313 17.427 1.00 83.12 87 LYS A O 1
ATOM 684 N N . LEU A 1 88 ? -5.828 8.678 17.206 1.00 83.56 88 LEU A N 1
ATOM 685 C CA . LEU A 1 88 ? -5.164 8.046 16.073 1.00 83.56 88 LEU A CA 1
ATOM 686 C C . LEU A 1 88 ? -5.323 8.908 14.813 1.00 83.56 88 LEU A C 1
ATOM 688 O O . LEU A 1 88 ? -4.327 9.130 14.126 1.00 83.56 88 LEU A O 1
ATOM 692 N N . GLU A 1 89 ? -6.523 9.436 14.554 1.00 86.69 89 GLU A N 1
ATOM 693 C CA . GLU A 1 89 ? -6.791 10.379 13.456 1.00 86.69 89 GLU A CA 1
ATOM 694 C C . GLU A 1 89 ? -5.895 11.631 13.570 1.00 86.69 89 GLU A C 1
ATOM 696 O O . GLU A 1 89 ? -5.188 11.976 12.617 1.00 86.69 89 GLU A O 1
ATOM 701 N N . ASP A 1 90 ? -5.805 12.233 14.761 1.00 86.44 90 ASP A N 1
ATOM 702 C CA . ASP A 1 90 ? -4.972 13.416 15.033 1.00 86.44 90 ASP A CA 1
ATOM 703 C C . ASP A 1 90 ? -3.472 13.162 14.823 1.00 86.44 90 ASP A C 1
ATOM 705 O O . ASP A 1 90 ? -2.733 14.035 14.358 1.00 86.44 90 ASP A O 1
ATOM 709 N N . LYS A 1 91 ? -2.999 11.958 15.166 1.00 85.25 91 LYS A N 1
ATOM 710 C CA . LYS A 1 91 ? -1.597 11.561 14.982 1.00 85.25 91 LYS A CA 1
ATOM 711 C C . LYS A 1 91 ? -1.281 11.283 13.514 1.00 85.25 91 LYS A C 1
ATOM 713 O O . LYS A 1 91 ? -0.197 11.636 13.056 1.00 85.25 91 LYS A O 1
ATOM 718 N N . MET A 1 92 ? -2.211 10.660 12.787 1.00 82.75 92 MET A N 1
ATOM 719 C CA . MET A 1 92 ? -2.034 10.307 11.376 1.00 82.75 92 MET A CA 1
ATOM 720 C C . MET A 1 92 ? -2.214 11.496 10.427 1.00 82.75 92 MET A C 1
ATOM 722 O O . MET A 1 92 ? -1.669 11.460 9.324 1.00 82.75 92 MET A O 1
ATOM 726 N N . LYS A 1 93 ? -2.970 12.533 10.823 1.00 83.31 93 LYS A N 1
ATOM 727 C CA . LYS A 1 93 ? -3.214 13.762 10.038 1.00 83.31 93 LYS A CA 1
ATOM 728 C C . LYS A 1 93 ? -3.587 13.494 8.572 1.00 83.31 93 LYS A C 1
ATOM 730 O O . LYS A 1 93 ? -3.161 14.216 7.676 1.00 83.31 93 LYS A O 1
ATOM 735 N N . SER A 1 94 ? -4.352 12.429 8.332 1.00 81.19 94 SER A N 1
ATOM 736 C CA . SER A 1 94 ? -4.682 11.920 6.990 1.00 81.19 94 SER A CA 1
ATOM 737 C C . SER A 1 94 ? -6.195 11.790 6.766 1.00 81.19 94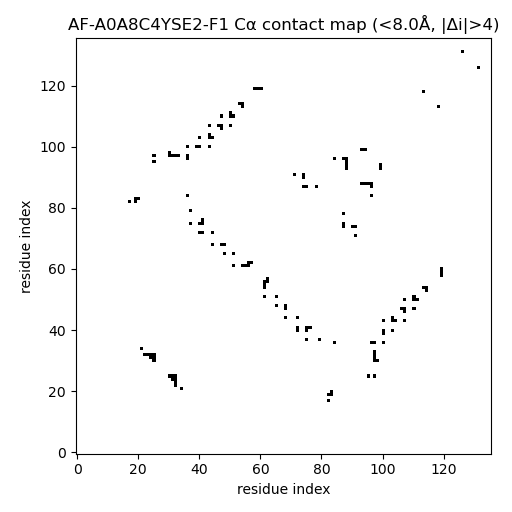 SER A C 1
ATOM 739 O O . SER A 1 94 ? -6.626 10.944 5.992 1.00 81.19 94 SER A O 1
ATOM 741 N N . GLY A 1 95 ? -7.000 12.607 7.452 1.00 87.12 95 GLY A N 1
ATOM 742 C CA . GLY A 1 95 ? -8.464 12.531 7.403 1.00 87.12 95 GLY A CA 1
ATOM 743 C C . GLY A 1 95 ? -9.045 11.546 8.418 1.00 87.12 95 GLY A C 1
ATOM 744 O O . GLY A 1 95 ? -8.432 11.288 9.458 1.00 87.12 95 GLY A O 1
ATOM 745 N N . GLN A 1 96 ? -10.242 11.029 8.127 1.00 90.25 96 GLN A N 1
ATOM 746 C CA . GLN A 1 96 ? -10.932 10.070 8.994 1.00 90.25 96 GLN A CA 1
ATOM 747 C C . GLN A 1 96 ? -10.333 8.667 8.872 1.00 90.25 96 GLN A C 1
ATOM 749 O O . GLN A 1 96 ? -9.814 8.283 7.821 1.00 90.25 96 GLN A O 1
ATOM 754 N N . ILE A 1 97 ? -10.449 7.858 9.928 1.00 90.19 97 ILE A N 1
ATOM 755 C CA . ILE A 1 97 ? -9.873 6.507 9.931 1.00 90.19 97 ILE A CA 1
ATOM 756 C C . ILE A 1 97 ? -10.471 5.608 8.839 1.00 90.19 97 ILE A C 1
ATOM 758 O O . ILE A 1 97 ? -9.782 4.751 8.288 1.00 90.19 97 ILE A O 1
ATOM 762 N N . GLU A 1 98 ? -11.737 5.826 8.486 1.00 91.06 98 GLU A N 1
ATOM 763 C CA . GLU A 1 98 ? -12.425 5.079 7.437 1.00 91.06 98 GLU A CA 1
ATOM 764 C C . GLU A 1 98 ? -11.852 5.364 6.039 1.00 91.06 98 GLU A C 1
ATOM 766 O O . GLU A 1 98 ? -11.712 4.448 5.229 1.00 91.06 98 GLU A O 1
ATOM 771 N N . GLU A 1 99 ? -11.433 6.602 5.767 1.00 91.62 99 GLU A N 1
ATOM 772 C CA . GLU A 1 99 ? -10.767 6.962 4.507 1.00 91.62 99 GLU A CA 1
ATOM 773 C C . GLU A 1 99 ? -9.397 6.280 4.399 1.00 91.62 99 GLU A C 1
ATOM 775 O O . GLU A 1 99 ? -9.019 5.775 3.341 1.00 91.62 99 GLU A O 1
ATOM 780 N N . VAL A 1 100 ? -8.677 6.190 5.521 1.00 93.19 100 VAL A N 1
ATOM 781 C CA . VAL A 1 100 ? -7.387 5.491 5.602 1.00 93.19 100 VAL A CA 1
ATOM 782 C C . VAL A 1 100 ? -7.547 3.991 5.337 1.00 93.19 100 VAL A C 1
ATOM 784 O O . VAL A 1 100 ? -6.683 3.393 4.692 1.00 93.19 100 VAL A O 1
ATOM 787 N N . ILE A 1 101 ? -8.643 3.374 5.794 1.00 93.25 101 ILE A N 1
ATOM 788 C CA . ILE A 1 101 ? -8.948 1.966 5.495 1.00 93.25 101 ILE A CA 1
ATOM 789 C C . ILE A 1 101 ? -9.122 1.775 3.986 1.00 93.25 101 ILE A C 1
ATOM 791 O O . ILE A 1 101 ? -8.447 0.924 3.408 1.00 93.25 101 ILE A O 1
ATOM 795 N N . ILE A 1 102 ? -9.934 2.610 3.332 1.00 94.25 102 ILE A N 1
ATOM 796 C CA . ILE A 1 102 ? -10.132 2.552 1.872 1.00 94.25 102 ILE A CA 1
ATOM 797 C C . ILE A 1 102 ? -8.818 2.787 1.123 1.00 94.25 102 ILE A C 1
ATOM 799 O O . ILE A 1 102 ? -8.532 2.121 0.121 1.00 94.25 102 ILE A O 1
ATOM 803 N N . GLN A 1 103 ? -7.984 3.709 1.608 1.00 94.69 103 GLN A N 1
ATOM 804 C CA . GLN A 1 103 ? -6.661 3.938 1.039 1.00 94.69 103 GLN A CA 1
ATOM 805 C C . GLN A 1 103 ? -5.791 2.677 1.141 1.00 94.69 103 GLN A C 1
ATO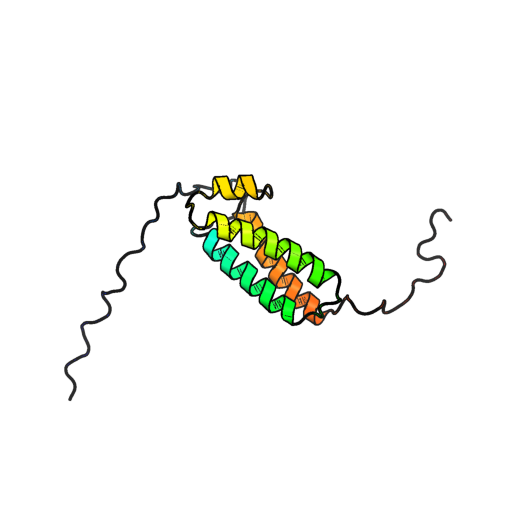M 807 O O . GLN A 1 103 ? -5.147 2.303 0.163 1.00 94.69 103 GLN A O 1
ATOM 812 N N . ALA A 1 104 ? -5.788 1.995 2.288 1.00 95.69 104 ALA A N 1
ATOM 813 C CA . ALA A 1 104 ? -5.033 0.760 2.478 1.00 95.69 104 ALA A CA 1
ATOM 814 C C . ALA A 1 104 ? -5.572 -0.399 1.613 1.00 95.69 104 ALA A C 1
ATOM 816 O O . ALA A 1 104 ? -4.786 -1.175 1.070 1.00 95.69 104 ALA A O 1
ATOM 817 N N . GLU A 1 105 ? -6.887 -0.509 1.415 1.00 96.56 105 GLU A N 1
ATOM 818 C CA . GLU A 1 105 ? -7.474 -1.480 0.478 1.00 96.56 105 GLU A CA 1
ATOM 819 C C . GLU A 1 105 ? -7.067 -1.200 -0.974 1.00 96.56 105 GLU A C 1
ATOM 821 O O . GLU A 1 105 ? -6.699 -2.116 -1.719 1.00 96.56 105 GLU A O 1
ATOM 826 N N . SER A 1 106 ? -7.085 0.075 -1.363 1.00 97.31 106 SER A N 1
ATOM 827 C CA . SER A 1 106 ? -6.654 0.526 -2.687 1.00 97.31 106 SER A CA 1
ATOM 828 C C . SER A 1 106 ? -5.169 0.246 -2.907 1.00 97.31 106 SER A C 1
ATOM 830 O O . SER A 1 106 ? -4.799 -0.261 -3.964 1.00 97.31 106 SER A O 1
ATOM 832 N N . GLU A 1 107 ? -4.334 0.487 -1.894 1.00 97.25 107 GLU A N 1
ATOM 833 C CA . GLU A 1 107 ? -2.901 0.185 -1.934 1.00 97.25 107 GLU A CA 1
ATOM 834 C C . GLU A 1 107 ? -2.645 -1.322 -2.042 1.00 97.25 107 GLU A C 1
ATOM 836 O O . GLU A 1 107 ? -1.805 -1.751 -2.825 1.00 97.25 107 GLU A O 1
ATOM 841 N N . LEU A 1 108 ? -3.404 -2.157 -1.326 1.00 97.31 108 LEU A N 1
ATOM 842 C CA . LEU A 1 108 ? -3.300 -3.613 -1.449 1.00 97.31 108 LEU A CA 1
ATOM 843 C C . LEU A 1 108 ? -3.662 -4.094 -2.863 1.00 97.31 108 LEU A C 1
ATOM 845 O O . LEU A 1 108 ? -3.003 -4.978 -3.415 1.00 97.31 108 LEU A O 1
ATOM 849 N N . SER A 1 109 ? -4.716 -3.522 -3.448 1.00 97.56 109 SER A N 1
ATOM 850 C CA . SER A 1 109 ? -5.117 -3.788 -4.832 1.00 97.56 109 SER A CA 1
ATOM 851 C C . SER A 1 109 ? -4.039 -3.336 -5.820 1.00 97.56 109 SER A C 1
ATOM 853 O O . SER A 1 109 ? -3.682 -4.090 -6.729 1.00 97.56 109 SER A O 1
ATOM 855 N N . LEU A 1 110 ? -3.466 -2.148 -5.609 1.00 97.00 110 LEU A N 1
ATOM 856 C CA . LEU A 1 110 ? -2.373 -1.613 -6.414 1.00 97.00 110 LEU A CA 1
ATOM 857 C C . LEU A 1 110 ? -1.129 -2.500 -6.325 1.00 97.00 110 LEU A C 1
ATOM 859 O O . LEU A 1 110 ? -0.639 -2.922 -7.365 1.00 97.00 110 LEU A O 1
ATOM 863 N N . ALA A 1 111 ? -0.670 -2.870 -5.129 1.00 96.19 111 ALA A N 1
ATOM 864 C CA . ALA A 1 111 ? 0.514 -3.708 -4.935 1.00 96.19 111 ALA A CA 1
ATOM 865 C C . ALA A 1 111 ? 0.413 -5.041 -5.700 1.00 96.19 111 ALA A C 1
ATOM 867 O O . ALA A 1 111 ? 1.362 -5.461 -6.362 1.00 96.19 111 ALA A O 1
ATOM 868 N N . ARG A 1 112 ? -0.770 -5.671 -5.696 1.00 96.00 112 ARG A N 1
ATOM 869 C CA . ARG A 1 112 ? -1.038 -6.894 -6.476 1.00 96.00 112 ARG A CA 1
ATOM 870 C C . ARG A 1 112 ? -0.964 -6.668 -7.986 1.00 96.00 112 ARG A C 1
ATOM 872 O O . ARG A 1 112 ? -0.495 -7.544 -8.706 1.00 96.00 112 ARG A O 1
ATOM 879 N N . LYS A 1 113 ? -1.426 -5.515 -8.476 1.00 96.56 113 LYS A N 1
ATOM 880 C CA . LYS A 1 113 ? -1.319 -5.143 -9.896 1.00 96.56 113 LYS A CA 1
ATOM 881 C C . LYS A 1 113 ? 0.116 -4.798 -10.280 1.00 96.56 113 LYS A C 1
ATOM 883 O O . LYS A 1 113 ? 0.577 -5.231 -11.327 1.00 96.56 113 LYS A O 1
ATOM 888 N N . MET A 1 114 ? 0.847 -4.104 -9.412 1.00 94.69 114 MET A N 1
ATOM 889 C CA . MET A 1 114 ? 2.257 -3.754 -9.611 1.00 94.69 114 MET A CA 1
ATOM 890 C C . MET A 1 114 ? 3.128 -5.002 -9.769 1.00 94.69 114 MET A C 1
ATOM 892 O O . MET A 1 114 ? 4.012 -5.015 -10.622 1.00 94.69 114 MET A O 1
ATOM 896 N N . ALA A 1 115 ? 2.827 -6.072 -9.024 1.00 92.94 115 ALA A N 1
ATOM 897 C CA . ALA A 1 115 ? 3.475 -7.371 -9.197 1.00 92.94 115 ALA A CA 1
ATOM 898 C C . ALA A 1 115 ? 3.302 -7.948 -10.619 1.00 92.94 115 ALA A C 1
ATOM 900 O O . ALA A 1 115 ? 4.211 -8.590 -11.141 1.00 92.94 115 ALA A O 1
ATOM 901 N N . GLN A 1 116 ? 2.156 -7.696 -11.262 1.00 93.88 116 GLN A N 1
ATOM 902 C CA . GLN A 1 116 ? 1.875 -8.139 -12.632 1.00 93.88 116 GLN A CA 1
ATOM 903 C C . GLN A 1 116 ? 2.476 -7.200 -13.683 1.00 93.88 116 GLN A C 1
ATOM 905 O O . GLN A 1 116 ? 3.002 -7.670 -14.686 1.00 93.88 116 GLN A O 1
ATOM 910 N N . TRP A 1 117 ? 2.395 -5.885 -13.462 1.00 94.44 117 TRP A N 1
ATOM 911 C CA . TRP A 1 117 ? 2.833 -4.864 -14.420 1.00 94.44 117 TRP A CA 1
ATOM 912 C C . TRP A 1 117 ? 4.347 -4.679 -14.486 1.00 94.44 117 TRP A C 1
ATOM 914 O O . TRP A 1 117 ? 4.838 -4.219 -15.508 1.00 94.44 117 TRP A O 1
ATOM 924 N N . LYS A 1 118 ? 5.071 -5.008 -13.408 1.00 93.44 118 LYS A N 1
ATOM 925 C CA . LYS A 1 118 ? 6.536 -4.889 -13.304 1.00 93.44 118 LYS A CA 1
ATOM 926 C C . LYS A 1 118 ? 7.107 -3.540 -13.784 1.00 93.44 118 LYS A C 1
ATOM 928 O O . LYS A 1 118 ? 8.064 -3.508 -14.551 1.00 93.44 118 LYS A O 1
ATOM 933 N N . PRO A 1 119 ? 6.597 -2.397 -13.294 1.00 93.19 119 PRO A N 1
ATOM 934 C CA . PRO A 1 119 ? 7.009 -1.072 -13.775 1.00 93.19 119 PRO A CA 1
ATOM 935 C C . PRO A 1 119 ? 8.433 -0.658 -13.369 1.00 93.19 119 PRO A C 1
ATOM 937 O O . PRO A 1 119 ? 8.854 0.456 -13.656 1.00 93.19 119 PRO A O 1
ATOM 940 N N . TRP A 1 120 ? 9.155 -1.507 -12.638 1.00 92.88 120 TRP A N 1
ATOM 941 C CA . TRP A 1 120 ? 10.574 -1.318 -12.332 1.00 92.88 120 TRP A CA 1
ATOM 942 C C . TRP A 1 120 ? 11.491 -1.772 -13.474 1.00 92.88 120 TRP A C 1
ATOM 944 O O . TRP A 1 120 ? 12.699 -1.556 -13.401 1.00 92.88 120 TRP A O 1
ATOM 954 N N . GLU A 1 121 ? 10.947 -2.423 -14.502 1.00 91.94 121 GLU A N 1
ATOM 955 C CA . GLU A 1 121 ? 11.686 -2.719 -15.724 1.00 91.94 121 GLU A CA 1
ATOM 956 C C . GLU A 1 121 ? 11.969 -1.420 -16.510 1.00 91.94 121 GLU A C 1
ATOM 958 O O . GLU A 1 121 ? 11.240 -0.433 -16.362 1.00 91.94 121 GLU A O 1
ATOM 963 N N . PRO A 1 122 ? 13.042 -1.376 -17.321 1.00 91.88 122 PRO A N 1
ATOM 964 C CA . PRO A 1 122 ? 13.334 -0.227 -18.172 1.00 91.88 122 PRO A CA 1
ATOM 965 C C . PRO A 1 122 ? 12.172 0.133 -19.105 1.00 91.88 122 PRO A C 1
ATOM 967 O O . PRO A 1 122 ? 11.311 -0.695 -19.405 1.00 91.88 122 PRO A O 1
ATOM 970 N N . LEU A 1 123 ? 12.179 1.376 -19.596 1.00 91.38 123 LEU A N 1
ATOM 971 C CA . LEU A 1 123 ? 11.200 1.853 -20.573 1.00 91.38 123 LEU A CA 1
ATOM 972 C C . LEU A 1 123 ? 11.138 0.907 -21.777 1.00 91.38 123 LEU A C 1
ATOM 974 O O . LEU A 1 123 ? 12.168 0.554 -22.347 1.00 91.38 123 LEU A O 1
ATOM 978 N N . VAL A 1 124 ? 9.918 0.527 -22.163 1.00 91.38 124 VAL A N 1
ATOM 979 C CA . VAL A 1 124 ? 9.682 -0.349 -23.320 1.00 91.38 124 VAL A CA 1
ATOM 980 C C . VAL A 1 124 ? 10.113 0.341 -24.617 1.00 91.38 124 VAL A C 1
ATOM 982 O O . VAL A 1 124 ? 10.700 -0.298 -25.485 1.00 91.38 124 VAL A O 1
ATOM 985 N N . GLU A 1 125 ? 9.855 1.646 -24.729 1.00 91.69 125 GLU A N 1
ATOM 986 C CA . GLU A 1 125 ? 10.210 2.469 -25.886 1.00 91.69 125 GLU A CA 1
ATOM 987 C C . GLU A 1 125 ? 10.715 3.839 -25.422 1.00 91.69 125 GLU A C 1
ATOM 989 O O . GLU A 1 125 ? 10.139 4.459 -24.521 1.00 91.69 125 GLU A O 1
ATOM 994 N N . GLU A 1 126 ? 11.798 4.315 -26.039 1.00 90.69 126 GLU A N 1
ATOM 995 C CA . GLU A 1 126 ? 12.260 5.689 -25.856 1.00 90.69 126 GLU A CA 1
ATOM 996 C C . GLU A 1 126 ? 11.391 6.654 -26.679 1.00 90.69 126 GLU A C 1
ATOM 998 O O . GLU A 1 126 ? 10.985 6.323 -27.798 1.00 90.69 126 GLU A O 1
ATOM 1003 N N . PRO A 1 127 ? 11.092 7.857 -26.158 1.00 91.50 127 PRO A N 1
ATOM 1004 C CA . PRO A 1 127 ? 10.307 8.832 -26.901 1.00 91.50 127 PRO A CA 1
ATOM 1005 C C . PRO A 1 127 ? 11.086 9.353 -28.125 1.00 91.50 127 PRO A C 1
ATOM 1007 O O . PRO A 1 127 ? 12.299 9.562 -28.032 1.00 91.50 127 PRO A O 1
ATOM 1010 N N . PRO A 1 128 ? 10.421 9.658 -29.257 1.00 91.88 128 PRO A N 1
ATOM 1011 C CA . PRO A 1 128 ? 11.028 10.407 -30.350 1.00 91.88 128 PRO A CA 1
ATOM 1012 C C . PRO A 1 128 ? 11.559 11.767 -29.880 1.00 91.88 128 PRO A C 1
ATOM 1014 O O . PRO A 1 128 ? 10.996 12.395 -28.980 1.00 91.88 128 PRO A O 1
ATOM 1017 N N . THR A 1 129 ? 12.610 12.255 -30.539 1.00 86.25 129 THR A N 1
ATOM 1018 C CA . THR A 1 129 ? 13.388 13.438 -30.124 1.00 86.25 129 THR A CA 1
ATOM 1019 C C . THR A 1 129 ? 12.565 14.713 -29.929 1.00 86.25 129 THR A C 1
ATOM 1021 O O . THR A 1 129 ? 12.912 15.529 -29.080 1.00 86.25 129 THR A O 1
ATOM 1024 N N . ASP A 1 130 ? 11.459 14.873 -30.659 1.00 89.06 130 ASP A N 1
ATOM 1025 C CA . ASP A 1 130 ? 10.598 16.061 -30.593 1.00 89.06 130 ASP A CA 1
ATOM 1026 C C . ASP A 1 130 ? 9.298 15.854 -29.792 1.00 89.06 130 ASP A C 1
ATOM 1028 O O . ASP A 1 130 ? 8.521 16.796 -29.649 1.00 89.06 130 ASP A O 1
ATOM 1032 N N . GLN A 1 131 ? 9.043 14.661 -29.229 1.00 92.38 131 GLN A N 1
ATOM 1033 C CA . GLN A 1 131 ? 7.766 14.354 -28.557 1.00 92.38 131 GLN A CA 1
ATOM 1034 C C . GLN A 1 131 ? 7.482 15.269 -27.354 1.00 92.38 131 GLN A C 1
ATOM 1036 O O . GLN A 1 131 ? 6.331 15.628 -27.109 1.00 92.38 131 GLN A O 1
ATOM 1041 N N . TRP A 1 132 ? 8.522 15.652 -26.609 1.00 91.94 132 TRP A N 1
ATOM 1042 C CA . TRP A 1 132 ? 8.406 16.435 -25.372 1.00 91.94 132 TRP A CA 1
ATOM 1043 C C . TRP A 1 132 ? 9.058 17.823 -25.465 1.00 91.94 132 TRP A C 1
ATOM 1045 O O . TRP A 1 132 ? 9.319 18.455 -24.440 1.00 91.94 132 TRP A O 1
ATOM 1055 N N . ARG A 1 133 ? 9.340 18.315 -26.680 1.00 88.25 133 ARG A N 1
ATOM 1056 C CA . ARG A 1 133 ? 9.928 19.646 -26.890 1.00 88.25 133 ARG A CA 1
ATOM 1057 C C . ARG A 1 133 ? 8.846 20.726 -26.789 1.00 88.25 133 ARG A C 1
ATOM 1059 O O .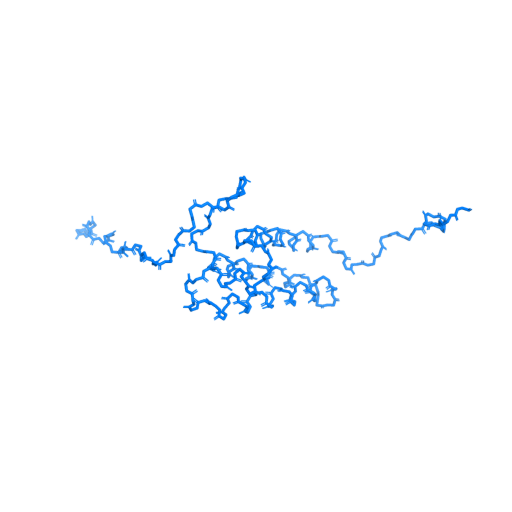 ARG A 1 133 ? 7.915 20.754 -27.589 1.00 88.25 133 ARG A O 1
ATOM 1066 N N . TRP A 1 134 ? 8.985 21.631 -25.818 1.00 85.19 134 TRP A N 1
ATOM 1067 C CA . TRP A 1 134 ? 8.080 22.769 -25.637 1.00 85.19 134 TRP A CA 1
ATOM 1068 C C . TRP A 1 134 ? 8.820 24.030 -25.156 1.00 85.19 134 TRP A C 1
ATOM 1070 O O . TRP A 1 134 ? 9.577 23.932 -24.185 1.00 85.19 134 TRP A O 1
ATOM 1080 N N . PRO A 1 135 ? 8.574 25.223 -25.741 1.00 88.75 135 PRO A N 1
ATOM 1081 C CA . PRO A 1 135 ? 7.818 25.494 -26.973 1.00 88.75 135 PRO A CA 1
ATOM 1082 C C . PRO A 1 135 ? 8.584 25.061 -28.241 1.00 88.75 135 PRO A C 1
ATOM 1084 O O . PRO A 1 135 ? 9.773 24.742 -28.181 1.00 88.75 135 PRO A O 1
ATOM 1087 N N . ILE A 1 136 ? 7.878 25.022 -29.376 1.00 71.88 136 ILE A N 1
ATOM 1088 C CA . ILE A 1 136 ? 8.422 24.649 -30.697 1.00 71.88 136 ILE A CA 1
ATOM 1089 C C . ILE A 1 136 ? 9.387 25.724 -31.208 1.00 71.88 136 ILE A C 1
ATOM 1091 O O . ILE A 1 136 ? 9.081 26.921 -31.042 1.00 71.88 136 ILE A O 1
#

InterPro domains:
  IPR006806 NADH dehydrogenase [ubiquinone] 1 alpha subcomplex subunit 5 [PF04716] (30-99)
  IPR006806 NADH dehydrogenase [ubiquinone] 1 alpha subcomplex subunit 5 [PTHR12653] (17-135)

Nearest PDB structures (foldseek):
  8q0a-assembly1_V  TM=9.714E-01  e=2.210E-13  Bos taurus
  8ud1-assembly1_1V  TM=9.706E-01  e=3.642E-13  Sus scrofa
  6zkh-assembly1_f  TM=9.825E-01  e=4.425E-12  Ovis aries
  7vzw-assembly1_H  TM=9.756E-01  e=6.898E-12  Sus scrofa
  8ba0-assembly1_V  TM=9.623E-01  e=9.110E-10  Drosophila melanogaster

Sequence (136 aa):
MRIFAQLEAALYCLPAAMAGALKKTTGLVGLAVAENPHEHLRILYTKILAALQDIPKDAAYRKYTEQIVNERFNMVKTNSQEPNVQKLEDKMKSGQIEEVIIQAESELSLARKMAQWKPWEPLVEEPPTDQWRWPI

Solvent-accessible surface area (backbone atoms only — not comparable to full-atom values): 8847 Å² total; per-residue (Å²): 133,88,89,83,86,88,87,89,79,88,76,85,71,72,86,80,79,75,88,47,90,77,71,90,66,69,88,48,90,94,49,70,70,66,92,58,57,69,62,52,47,53,56,44,50,54,51,35,60,55,50,48,65,78,43,60,83,83,31,64,66,48,52,53,51,51,50,54,49,50,53,54,49,48,55,51,56,74,42,65,84,50,76,56,63,64,63,51,28,67,71,64,71,65,63,54,67,57,58,47,46,54,49,46,53,51,48,40,56,45,44,57,47,46,59,73,68,46,79,77,55,78,79,92,69,83,80,60,92,67,76,83,60,77,82,128

Radius of gyration: 22.63 Å; Cα contacts (8 Å, |Δi|>4): 80; chains: 1; bounding box: 43×72×56 Å

pLDDT: mean 82.5, std 18.1, range [32.34, 97.56]

Organism: NCBI:txid1825980